Protein AF-A0A9C9JRN4-F1 (afdb_monomer_lite)

Structure (mmCIF, N/CA/C/O backbone):
data_AF-A0A9C9JRN4-F1
#
_entry.id   AF-A0A9C9JRN4-F1
#
loop_
_atom_site.group_PDB
_atom_site.id
_atom_site.type_symbol
_atom_site.label_atom_id
_atom_site.label_alt_id
_atom_site.label_comp_id
_atom_site.label_asym_id
_atom_site.label_entity_id
_atom_site.label_seq_id
_atom_site.pdbx_PDB_ins_code
_atom_site.Cartn_x
_atom_site.Cartn_y
_atom_site.Cartn_z
_atom_site.occupancy
_atom_site.B_iso_or_equiv
_atom_site.auth_seq_id
_atom_site.auth_comp_id
_atom_site.auth_asym_id
_atom_s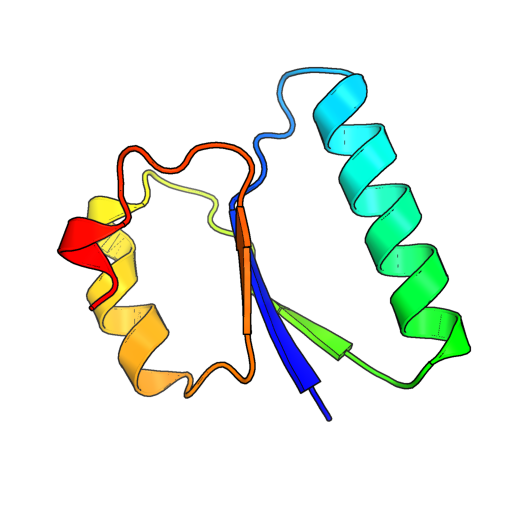ite.auth_atom_id
_atom_site.pdbx_PDB_model_num
ATOM 1 N N . MET A 1 1 ? -14.508 -2.966 4.500 1.00 85.19 1 MET A N 1
ATOM 2 C CA . MET A 1 1 ? -13.742 -2.186 3.503 1.00 85.19 1 MET A CA 1
ATOM 3 C C . MET A 1 1 ? -12.278 -2.550 3.676 1.00 85.19 1 MET A C 1
ATOM 5 O O . MET A 1 1 ? -11.829 -2.520 4.815 1.00 85.19 1 MET A O 1
ATOM 9 N N . LYS A 1 2 ? -11.571 -2.973 2.622 1.00 90.88 2 LYS A N 1
ATOM 10 C CA . LYS A 1 2 ? -10.163 -3.394 2.745 1.00 90.88 2 LYS A CA 1
ATOM 11 C C . LYS A 1 2 ? -9.246 -2.173 2.749 1.00 90.88 2 LYS A C 1
ATOM 13 O O . LYS A 1 2 ? -9.387 -1.313 1.883 1.00 90.88 2 LYS A O 1
ATOM 18 N N . ARG A 1 3 ? -8.335 -2.091 3.713 1.00 91.88 3 ARG A N 1
ATOM 19 C CA . ARG A 1 3 ? -7.328 -1.033 3.852 1.00 91.88 3 ARG A CA 1
ATOM 20 C C . ARG A 1 3 ? -5.995 -1.535 3.328 1.00 91.88 3 ARG A C 1
ATOM 22 O O . ARG A 1 3 ? -5.370 -2.385 3.954 1.00 91.88 3 ARG A O 1
ATOM 29 N N . ILE A 1 4 ? -5.580 -1.034 2.174 1.00 91.88 4 ILE A N 1
ATOM 30 C CA . ILE A 1 4 ? -4.379 -1.499 1.483 1.00 91.88 4 ILE A CA 1
ATOM 31 C C . ILE A 1 4 ? -3.331 -0.392 1.458 1.00 91.88 4 ILE A C 1
ATOM 33 O O . ILE A 1 4 ? -3.608 0.730 1.031 1.00 91.88 4 ILE A O 1
ATOM 37 N N . ILE A 1 5 ? -2.115 -0.712 1.891 1.00 89.50 5 ILE A N 1
ATOM 38 C CA . ILE A 1 5 ? -0.955 0.168 1.735 1.00 89.50 5 ILE A CA 1
ATOM 39 C C . ILE A 1 5 ? -0.361 -0.072 0.342 1.00 89.50 5 ILE A C 1
ATOM 41 O O . ILE A 1 5 ? -0.051 -1.210 -0.011 1.00 89.50 5 ILE A O 1
ATOM 45 N N . LEU A 1 6 ? -0.197 0.992 -0.445 1.00 89.12 6 LEU A N 1
ATOM 46 C CA . LEU A 1 6 ? 0.437 0.971 -1.763 1.00 89.12 6 LEU A CA 1
ATOM 47 C C . LEU A 1 6 ? 1.816 1.628 -1.702 1.00 89.12 6 LEU A C 1
ATOM 49 O O . LEU A 1 6 ? 1.934 2.853 -1.636 1.00 89.12 6 LEU A O 1
ATOM 53 N N . LEU A 1 7 ? 2.853 0.800 -1.789 1.00 85.81 7 LEU A N 1
ATOM 54 C CA . LEU A 1 7 ? 4.261 1.194 -1.806 1.00 85.81 7 LEU A CA 1
ATOM 55 C C . LEU A 1 7 ? 4.841 0.965 -3.206 1.00 85.81 7 LEU A C 1
ATOM 57 O O . LEU A 1 7 ? 5.703 0.115 -3.430 1.00 85.81 7 LEU A O 1
ATOM 61 N N . ILE A 1 8 ? 4.280 1.685 -4.176 1.00 85.31 8 ILE A N 1
ATOM 62 C CA . ILE A 1 8 ? 4.663 1.619 -5.589 1.00 85.31 8 ILE A CA 1
ATOM 63 C C . ILE A 1 8 ? 5.061 3.024 -6.030 1.00 85.31 8 ILE A C 1
ATOM 65 O O . ILE A 1 8 ? 4.268 3.968 -5.931 1.00 85.31 8 ILE A O 1
ATOM 69 N N . GLU A 1 9 ? 6.276 3.171 -6.549 1.00 83.44 9 GLU A N 1
ATOM 70 C CA . GLU A 1 9 ? 6.750 4.439 -7.079 1.00 83.44 9 GLU A CA 1
ATOM 71 C C . GLU A 1 9 ? 6.070 4.785 -8.412 1.00 83.44 9 GLU A C 1
ATOM 73 O O . GLU A 1 9 ? 5.881 3.942 -9.289 1.00 83.44 9 GLU A O 1
ATOM 78 N N . THR A 1 10 ? 5.715 6.060 -8.591 1.00 84.81 10 THR A N 1
ATOM 79 C CA . THR A 1 10 ? 5.010 6.551 -9.791 1.00 84.81 10 THR A CA 1
ATOM 80 C C . THR A 1 10 ? 5.900 7.315 -10.770 1.00 84.81 10 THR A C 1
ATOM 82 O O . THR A 1 10 ? 5.394 7.907 -11.724 1.00 84.81 10 THR A O 1
ATOM 85 N N . SER A 1 11 ? 7.221 7.303 -10.561 1.00 83.81 11 SER A N 1
ATOM 86 C CA . SER A 1 11 ? 8.197 7.980 -11.430 1.00 83.81 11 SER A CA 1
ATOM 87 C C . SER A 1 11 ? 8.299 7.344 -12.820 1.00 83.81 11 SER A C 1
ATOM 89 O O . SER A 1 11 ? 8.611 8.028 -13.791 1.00 83.81 11 SER A O 1
ATOM 91 N N . ARG A 1 12 ? 7.984 6.048 -12.944 1.00 86.31 12 ARG A N 1
ATOM 92 C CA . ARG A 1 12 ? 8.030 5.285 -14.202 1.00 86.31 12 ARG A CA 1
ATOM 93 C C . ARG A 1 12 ? 6.628 4.894 -14.673 1.00 86.31 12 ARG A C 1
ATOM 95 O O . ARG A 1 12 ? 5.740 4.661 -13.854 1.00 86.31 12 ARG A O 1
ATOM 102 N N . GLU A 1 13 ? 6.460 4.753 -15.991 1.00 92.56 13 GLU A N 1
ATOM 103 C CA . GLU A 1 13 ? 5.197 4.330 -16.629 1.00 92.56 13 GLU A CA 1
ATOM 104 C C . GLU A 1 13 ? 4.655 3.036 -16.019 1.00 92.56 13 GLU A C 1
ATOM 106 O O . GLU A 1 13 ? 3.487 2.955 -15.653 1.00 92.56 13 GLU A O 1
ATOM 111 N N . PHE A 1 14 ? 5.539 2.061 -15.807 1.00 90.19 14 PHE A N 1
ATOM 112 C CA . PHE A 1 14 ? 5.194 0.783 -15.197 1.00 90.19 14 PHE A CA 1
ATOM 113 C C . PHE A 1 14 ? 4.445 0.935 -13.864 1.00 90.19 14 PHE A C 1
ATOM 115 O O . PHE A 1 14 ? 3.406 0.313 -13.671 1.00 90.19 14 PHE A O 1
ATOM 122 N N . GLY A 1 15 ? 4.942 1.774 -12.947 1.00 89.88 15 GLY A N 1
ATOM 123 C CA . GLY A 1 15 ? 4.319 1.949 -11.632 1.00 89.88 15 GLY A CA 1
ATOM 124 C C . GLY A 1 15 ? 2.947 2.615 -11.724 1.00 89.88 15 GLY A C 1
ATOM 125 O O . GLY A 1 15 ? 2.017 2.235 -11.013 1.00 89.88 15 GLY A O 1
ATOM 126 N N . ARG A 1 16 ? 2.784 3.555 -12.663 1.00 91.44 16 ARG A N 1
ATOM 127 C CA . ARG A 1 16 ? 1.490 4.195 -12.942 1.00 91.44 16 ARG A CA 1
ATOM 128 C C . ARG A 1 16 ? 0.480 3.196 -13.514 1.00 91.44 16 ARG A C 1
ATOM 130 O O . ARG A 1 16 ? -0.637 3.127 -13.006 1.00 91.44 16 ARG A O 1
ATOM 137 N N . GLN A 1 17 ? 0.881 2.371 -14.482 1.00 95.44 17 GLN A N 1
ATOM 138 C CA . GLN A 1 17 ? 0.024 1.312 -15.034 1.00 95.44 17 GLN A CA 1
ATOM 139 C C . GLN A 1 17 ? -0.344 0.253 -13.985 1.00 95.44 17 GLN A C 1
ATOM 141 O O . GLN A 1 17 ? -1.493 -0.186 -13.932 1.00 95.44 17 GLN A O 1
ATOM 146 N N . LEU A 1 18 ? 0.589 -0.101 -13.096 1.00 93.38 18 LEU A N 1
ATOM 147 C CA . LEU A 1 18 ? 0.330 -1.032 -11.998 1.00 93.38 18 LEU A CA 1
ATOM 148 C C . LEU A 1 18 ? -0.750 -0.492 -11.044 1.00 93.38 18 LEU A C 1
ATOM 150 O O . LEU A 1 18 ? -1.710 -1.199 -10.739 1.00 93.38 18 LEU A O 1
ATOM 154 N N . ILE A 1 19 ? -0.650 0.777 -10.632 1.00 92.19 19 ILE A N 1
ATOM 155 C CA . ILE A 1 19 ? -1.666 1.424 -9.784 1.00 92.19 19 ILE A CA 1
ATOM 156 C C . ILE A 1 19 ? -3.029 1.476 -10.485 1.00 92.19 19 ILE A C 1
ATOM 158 O O . ILE A 1 19 ? -4.048 1.205 -9.850 1.00 92.19 19 ILE A O 1
ATOM 162 N N . ILE A 1 20 ? -3.063 1.776 -11.789 1.00 94.56 20 ILE A N 1
ATOM 163 C CA . ILE A 1 20 ? -4.306 1.764 -12.577 1.00 94.56 20 ILE A CA 1
ATOM 164 C C . ILE A 1 20 ? -4.943 0.368 -12.560 1.00 94.56 20 ILE A C 1
ATOM 166 O O . ILE A 1 20 ? -6.149 0.251 -12.341 1.00 94.56 20 ILE A O 1
ATOM 170 N N . GLY A 1 21 ? -4.151 -0.689 -12.753 1.00 95.19 21 GLY A N 1
ATOM 171 C CA . GLY A 1 21 ? -4.624 -2.073 -12.681 1.00 95.19 21 GLY A CA 1
ATOM 172 C C . GLY A 1 21 ? -5.210 -2.423 -11.311 1.00 95.19 21 GLY A C 1
ATOM 173 O O . GLY A 1 21 ? -6.320 -2.950 -11.236 1.00 95.19 21 GLY A O 1
ATOM 174 N N . ILE A 1 22 ? -4.520 -2.051 -10.229 1.00 94.12 22 ILE A N 1
ATOM 175 C CA . ILE A 1 22 ? -4.987 -2.276 -8.851 1.00 94.12 22 ILE A CA 1
ATOM 176 C C . ILE A 1 22 ? -6.304 -1.535 -8.588 1.00 94.12 22 ILE A C 1
ATOM 178 O O . ILE A 1 22 ? -7.233 -2.114 -8.027 1.00 94.12 22 ILE A O 1
ATOM 182 N N . ALA A 1 23 ? -6.416 -0.278 -9.022 1.00 92.69 23 ALA A N 1
ATOM 183 C CA . ALA A 1 23 ? -7.637 0.510 -8.864 1.00 92.69 23 ALA A CA 1
ATOM 184 C C . ALA A 1 23 ? -8.818 -0.066 -9.668 1.00 92.69 23 ALA A C 1
ATOM 186 O O . ALA A 1 23 ? -9.959 -0.049 -9.205 1.00 92.69 23 ALA A O 1
ATOM 187 N N . ARG A 1 24 ? -8.559 -0.606 -10.867 1.00 95.12 24 ARG A N 1
ATOM 188 C CA . ARG A 1 24 ? -9.577 -1.316 -11.659 1.00 95.12 24 ARG A CA 1
ATOM 189 C C . ARG A 1 24 ? -10.040 -2.584 -10.948 1.00 95.12 24 ARG A C 1
ATOM 191 O O . ARG A 1 24 ? -11.243 -2.805 -10.847 1.00 95.12 24 ARG A O 1
ATOM 198 N N . TYR A 1 25 ? -9.104 -3.376 -10.427 1.00 94.81 25 TYR A N 1
ATOM 199 C CA . TYR A 1 25 ? -9.417 -4.596 -9.686 1.00 94.81 25 TYR A CA 1
ATOM 200 C C . TYR A 1 25 ? -10.235 -4.299 -8.425 1.00 94.81 25 TYR A C 1
ATOM 202 O O . TYR A 1 25 ? -11.283 -4.908 -8.215 1.00 94.81 25 TYR A O 1
ATOM 210 N N . SER A 1 26 ? -9.820 -3.323 -7.610 1.00 94.06 26 SER A N 1
ATOM 211 C CA . SER A 1 26 ? -10.565 -2.979 -6.395 1.00 94.06 26 SER A CA 1
ATOM 212 C C . SER A 1 26 ? -11.990 -2.541 -6.715 1.00 94.06 26 SER A C 1
ATOM 214 O O . SER A 1 26 ? -12.930 -3.009 -6.085 1.00 94.06 26 SER A O 1
ATOM 216 N N . ARG A 1 27 ? -12.196 -1.745 -7.769 1.00 91.12 27 ARG A N 1
ATOM 217 C CA . ARG A 1 27 ? -13.542 -1.330 -8.181 1.00 91.12 27 ARG A CA 1
ATOM 218 C C . ARG A 1 27 ? -14.473 -2.509 -8.500 1.00 91.12 27 ARG A C 1
ATOM 220 O O . AR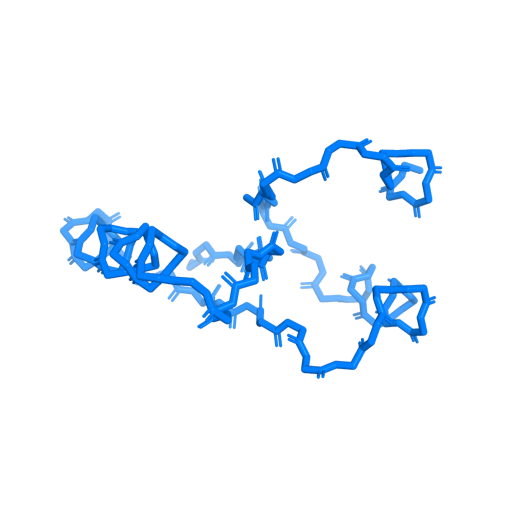G A 1 27 ? -15.672 -2.387 -8.266 1.00 91.12 27 ARG A O 1
ATOM 227 N N . LEU A 1 28 ? -13.942 -3.626 -9.003 1.00 93.56 28 LEU A N 1
ATOM 228 C CA . LEU A 1 28 ? -14.713 -4.836 -9.320 1.00 93.56 28 LEU A CA 1
ATOM 229 C C . LEU A 1 28 ? -14.943 -5.744 -8.103 1.00 93.56 28 LEU A C 1
ATOM 231 O O . LEU A 1 28 ? -15.971 -6.409 -8.026 1.00 93.56 28 LEU A O 1
ATOM 235 N N . HIS A 1 29 ? -14.009 -5.763 -7.149 1.00 89.75 29 HIS A N 1
ATOM 236 C CA . HIS A 1 29 ? -14.015 -6.691 -6.008 1.00 89.75 29 HIS A CA 1
ATOM 237 C C . HIS A 1 29 ? -14.360 -6.032 -4.658 1.00 89.75 29 HIS A C 1
ATOM 239 O O . HIS A 1 29 ? -14.193 -6.639 -3.598 1.00 89.75 29 HIS A O 1
ATOM 245 N N . GLY A 1 30 ? -14.875 -4.802 -4.687 1.00 81.69 30 GLY A N 1
ATOM 246 C CA . GLY A 1 30 ? -15.417 -4.084 -3.533 1.00 81.69 30 GLY A CA 1
ATOM 247 C C . GLY A 1 30 ? -14.575 -2.876 -3.111 1.00 81.69 30 GLY A C 1
ATOM 248 O O . GLY A 1 30 ? -13.397 -2.781 -3.437 1.00 81.69 30 GLY A O 1
ATOM 249 N N . PRO A 1 31 ? -15.147 -1.923 -2.358 1.00 84.50 31 PRO A N 1
ATOM 250 C CA . PRO A 1 31 ? -14.462 -0.675 -2.049 1.00 84.50 31 PRO A CA 1
ATOM 251 C C . PRO A 1 31 ? -13.206 -0.935 -1.207 1.00 84.50 31 PRO A C 1
ATOM 253 O O . PRO A 1 31 ? -13.271 -1.478 -0.095 1.00 84.50 31 PRO A O 1
ATOM 256 N N . TRP A 1 32 ? -12.053 -0.563 -1.760 1.00 93.50 32 TRP A N 1
ATOM 257 C CA . TRP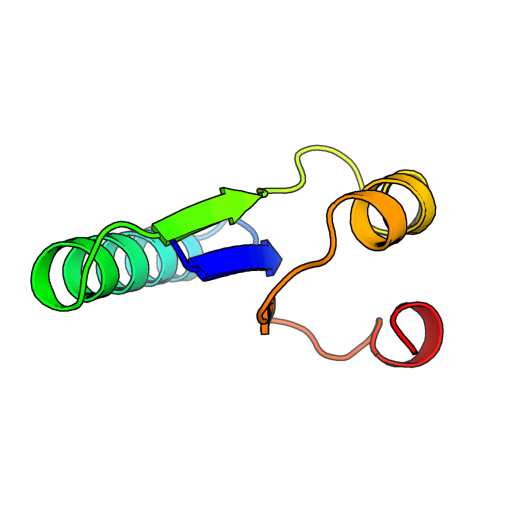 A 1 32 ? -10.770 -0.573 -1.065 1.00 93.50 32 TRP A CA 1
ATOM 258 C C . TRP A 1 32 ? -10.375 0.864 -0.743 1.00 93.50 32 TRP A C 1
ATOM 260 O O . TRP A 1 32 ? -10.542 1.764 -1.566 1.00 93.50 32 TRP A O 1
ATOM 270 N N . SER A 1 33 ? -9.838 1.063 0.454 1.00 91.44 33 SER A N 1
ATOM 271 C CA . SER A 1 33 ? -9.180 2.300 0.858 1.00 91.44 33 SER A CA 1
ATOM 272 C C . SER A 1 33 ? -7.687 2.131 0.672 1.00 91.44 33 SER A C 1
ATOM 274 O O . SER A 1 33 ? -7.107 1.171 1.181 1.00 91.44 33 SER A O 1
ATOM 276 N N . PHE A 1 34 ? -7.065 3.073 -0.024 1.00 90.25 34 PHE A N 1
ATOM 277 C CA . PHE A 1 34 ? -5.634 3.044 -0.280 1.00 90.25 34 PHE A CA 1
ATOM 278 C C . PHE A 1 34 ? -4.909 4.077 0.571 1.00 90.25 34 PHE A C 1
ATOM 280 O O . PHE A 1 34 ? -5.305 5.241 0.609 1.00 90.25 34 PHE A O 1
ATOM 287 N N . TYR A 1 35 ? -3.817 3.655 1.198 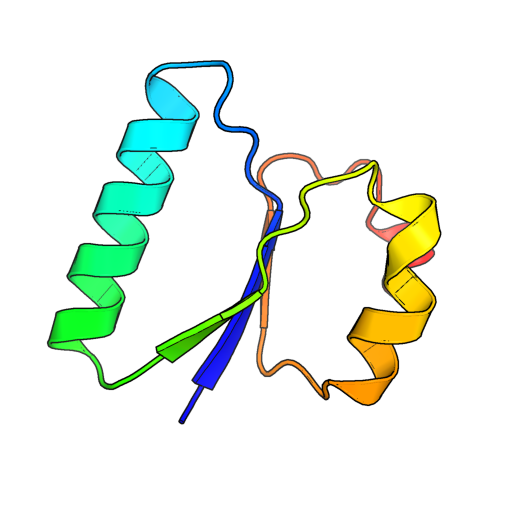1.00 87.38 35 TYR A N 1
ATOM 288 C CA . TYR A 1 35 ? -2.796 4.560 1.705 1.00 87.38 35 TYR A CA 1
ATOM 289 C C . TYR A 1 35 ? -1.636 4.569 0.714 1.00 87.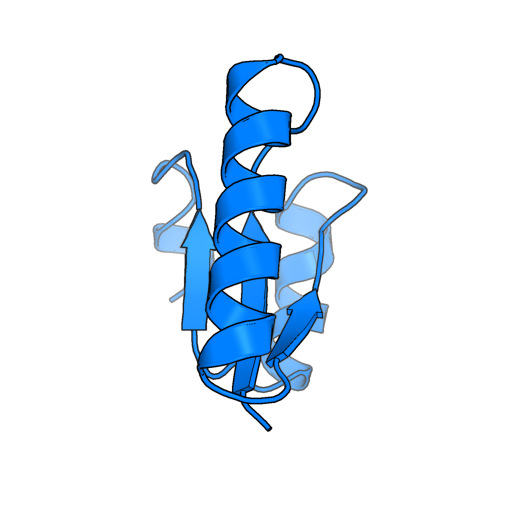38 35 TYR A C 1
ATOM 291 O O . TYR A 1 35 ? -1.068 3.515 0.428 1.00 87.38 35 TYR A O 1
ATOM 299 N N . LYS A 1 36 ? -1.292 5.741 0.179 1.00 80.62 36 LYS A N 1
ATOM 300 C CA . LYS A 1 36 ? -0.121 5.924 -0.682 1.00 80.62 36 LYS A CA 1
ATOM 301 C C . LYS A 1 36 ? 0.851 6.852 0.024 1.00 80.62 36 LYS A C 1
ATOM 303 O O . LYS A 1 36 ? 0.481 7.971 0.375 1.00 80.62 36 LYS A O 1
ATOM 308 N N . GLU A 1 37 ? 2.085 6.398 0.170 1.00 72.00 37 GLU A N 1
ATOM 309 C CA . GLU A 1 37 ? 3.143 7.222 0.734 1.00 72.00 37 GLU A CA 1
ATOM 310 C C . GLU A 1 37 ? 3.594 8.298 -0.266 1.00 72.00 37 GLU A C 1
ATOM 312 O O . GLU A 1 37 ? 3.769 8.013 -1.456 1.00 72.00 37 GLU A O 1
ATOM 317 N N . GLN A 1 38 ? 3.777 9.533 0.205 1.00 64.00 38 GLN A N 1
ATOM 318 C CA . GLN A 1 38 ? 4.292 10.641 -0.614 1.00 64.00 38 GLN A CA 1
ATOM 319 C C . GLN A 1 38 ? 5.741 11.003 -0.250 1.00 64.00 38 GLN A C 1
ATOM 321 O O . GLN A 1 38 ? 6.420 11.631 -1.062 1.00 64.00 38 GLN A O 1
ATOM 326 N N . ILE A 1 39 ? 6.233 10.600 0.929 1.00 56.94 39 ILE A N 1
ATOM 327 C CA . ILE A 1 39 ? 7.564 10.943 1.453 1.00 56.94 39 ILE A CA 1
ATOM 328 C C . ILE A 1 39 ? 8.190 9.679 2.066 1.00 56.94 39 ILE A C 1
ATOM 330 O O . ILE A 1 39 ? 7.506 8.930 2.738 1.00 56.94 39 ILE A O 1
ATOM 334 N N . GLY A 1 40 ? 9.474 9.416 1.797 1.00 59.75 40 GLY A N 1
ATOM 335 C CA . GLY A 1 40 ? 10.168 8.133 2.033 1.00 59.75 40 GLY A CA 1
ATOM 336 C C . GLY A 1 40 ? 9.691 7.257 3.209 1.00 59.75 40 GLY A C 1
ATOM 337 O O . GLY A 1 40 ? 9.510 7.728 4.326 1.00 59.75 40 GLY A O 1
ATOM 338 N N . LEU A 1 41 ? 9.573 5.946 2.952 1.00 61.81 41 LEU A N 1
ATOM 339 C CA . LEU A 1 41 ? 8.836 4.975 3.775 1.00 61.81 41 LEU A CA 1
ATOM 340 C C . LEU A 1 41 ? 9.149 5.014 5.280 1.00 61.81 41 LEU A C 1
ATOM 342 O O . LEU A 1 41 ? 8.233 4.917 6.093 1.00 61.81 41 LEU A O 1
ATOM 346 N N . LYS A 1 42 ? 10.418 5.219 5.649 1.00 61.78 42 LYS A N 1
ATOM 347 C CA . LYS A 1 42 ? 10.906 5.182 7.038 1.00 61.78 42 LYS A CA 1
ATOM 348 C C . LYS A 1 42 ? 10.172 6.129 7.992 1.00 61.78 42 LYS A C 1
ATOM 350 O O . LYS A 1 42 ? 9.999 5.798 9.160 1.00 61.78 42 LYS A O 1
ATOM 355 N N . SER A 1 43 ? 9.730 7.299 7.526 1.00 61.59 43 SER A N 1
ATOM 356 C CA . SER A 1 43 ? 9.082 8.299 8.391 1.00 61.59 43 SER A CA 1
ATOM 357 C C . SER A 1 43 ? 7.594 8.025 8.647 1.00 61.59 43 SER A C 1
ATOM 359 O O . SER A 1 43 ? 7.011 8.612 9.563 1.00 61.59 43 SER A O 1
ATOM 361 N N . SER A 1 44 ? 6.980 7.122 7.881 1.00 64.88 44 SER A N 1
ATOM 362 C CA . SER A 1 44 ? 5.531 6.896 7.899 1.00 64.88 44 SER A CA 1
ATOM 363 C C . SER A 1 44 ? 5.105 5.535 8.444 1.00 64.88 44 SER A C 1
ATOM 365 O O . SER A 1 44 ? 3.927 5.361 8.763 1.00 64.88 44 SER A O 1
ATOM 367 N N . ILE A 1 45 ? 6.039 4.599 8.646 1.00 65.25 45 ILE A N 1
ATOM 368 C CA . ILE A 1 45 ? 5.777 3.291 9.277 1.00 65.25 45 ILE A CA 1
ATOM 369 C C . ILE A 1 45 ? 5.006 3.421 10.609 1.00 65.25 45 ILE A C 1
ATOM 371 O O . ILE A 1 45 ? 3.993 2.735 10.759 1.00 65.25 45 ILE A O 1
ATOM 375 N N . PRO A 1 46 ? 5.345 4.349 11.533 1.00 62.16 46 PRO A N 1
ATOM 376 C CA . PRO A 1 46 ? 4.593 4.505 12.784 1.00 62.16 46 PRO A CA 1
ATOM 377 C C . PRO A 1 46 ? 3.144 4.985 12.590 1.00 62.16 46 PRO A C 1
ATOM 379 O O . PRO A 1 46 ? 2.284 4.750 13.435 1.00 62.16 46 PRO A O 1
ATOM 382 N N . LYS A 1 47 ? 2.844 5.678 11.483 1.00 66.56 47 LYS A N 1
ATOM 383 C CA . LYS A 1 47 ? 1.470 6.096 11.143 1.00 66.56 47 LYS A CA 1
ATOM 384 C C . LYS A 1 47 ? 0.679 4.949 10.510 1.00 66.56 47 LYS A C 1
ATOM 386 O O . LYS A 1 47 ? -0.542 4.888 10.655 1.00 66.56 47 LYS A O 1
ATOM 391 N N . LEU A 1 48 ? 1.374 4.037 9.832 1.00 68.19 48 LEU A N 1
ATOM 392 C CA . LEU A 1 48 ? 0.799 2.879 9.153 1.00 68.19 48 LEU A CA 1
ATOM 393 C C . LEU A 1 48 ? 0.347 1.792 10.135 1.00 68.19 48 LEU A C 1
ATOM 395 O O . LEU A 1 48 ? -0.716 1.205 9.929 1.00 68.19 48 LEU A O 1
ATOM 399 N N . THR A 1 49 ? 1.070 1.580 11.238 1.00 66.50 49 THR A N 1
ATOM 400 C CA . THR A 1 49 ? 0.674 0.644 12.309 1.00 66.50 49 THR A CA 1
ATOM 401 C C . THR A 1 49 ? -0.665 1.021 12.951 1.00 66.50 49 THR A C 1
ATOM 403 O O . THR A 1 49 ? -1.529 0.159 13.126 1.00 66.50 49 THR A O 1
ATOM 406 N N . ASN A 1 50 ? -0.920 2.309 13.207 1.00 76.94 50 ASN A N 1
ATOM 407 C CA . ASN A 1 50 ? -2.207 2.762 13.756 1.00 76.94 50 ASN A CA 1
ATOM 408 C C . ASN A 1 50 ? -3.378 2.627 12.770 1.00 76.94 50 ASN A C 1
ATOM 410 O O . ASN A 1 50 ? -4.531 2.498 13.190 1.00 76.94 50 ASN A O 1
ATOM 414 N N . TRP A 1 51 ? -3.108 2.629 11.464 1.00 82.75 51 TRP A N 1
ATOM 415 C CA . TRP A 1 51 ? -4.144 2.525 10.438 1.00 82.75 51 TRP A CA 1
ATOM 416 C C . TRP A 1 51 ? -4.743 1.109 10.316 1.00 82.75 51 TRP A C 1
ATOM 418 O O . TRP A 1 51 ? -5.827 0.961 9.743 1.00 82.75 51 TRP A O 1
ATOM 428 N N . LYS A 1 52 ? -4.101 0.089 10.916 1.00 85.88 52 LYS A N 1
ATOM 429 C CA . LYS A 1 52 ? -4.495 -1.338 10.906 1.00 85.88 52 LYS A CA 1
ATOM 430 C C . LYS A 1 52 ? -4.769 -1.866 9.484 1.00 85.88 52 LYS A C 1
ATOM 432 O O . LYS A 1 52 ? -5.909 -2.227 9.181 1.00 85.88 52 LYS A O 1
ATOM 437 N N . PRO A 1 53 ? -3.769 -1.865 8.590 1.00 88.50 53 PRO A N 1
ATOM 438 C CA . PRO A 1 53 ? -3.947 -2.307 7.209 1.00 88.50 53 PRO A CA 1
ATOM 439 C C . PRO A 1 53 ? -4.374 -3.78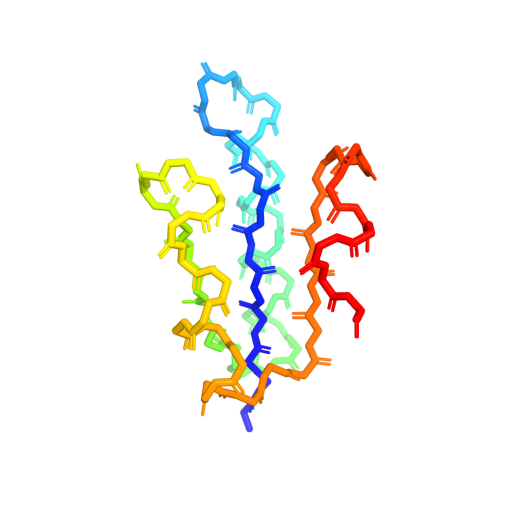1 7.123 1.00 88.50 53 PRO A C 1
ATOM 441 O O . PRO A 1 53 ? -3.939 -4.614 7.912 1.00 88.50 53 PRO A O 1
ATOM 444 N N . ASP A 1 54 ? -5.200 -4.104 6.127 1.00 91.12 54 ASP A N 1
ATOM 445 C CA . ASP A 1 54 ? -5.547 -5.477 5.741 1.00 91.12 54 ASP A CA 1
ATOM 446 C C . ASP A 1 54 ? -4.480 -6.110 4.828 1.00 91.12 54 ASP A C 1
ATOM 448 O O . ASP A 1 54 ? -4.468 -7.326 4.646 1.00 91.12 54 ASP A O 1
ATOM 452 N N . GLY A 1 55 ? -3.615 -5.296 4.212 1.00 89.12 55 GLY A N 1
ATOM 453 C CA . GLY A 1 55 ? -2.552 -5.775 3.333 1.00 89.12 55 GLY A CA 1
ATOM 454 C C . GLY A 1 55 ? -1.644 -4.670 2.797 1.00 89.12 55 GLY A C 1
ATOM 455 O O . GLY A 1 55 ? -1.960 -3.480 2.872 1.00 89.12 55 GLY A O 1
ATOM 456 N N . ILE A 1 56 ? -0.510 -5.088 2.232 1.00 87.94 56 ILE A N 1
ATOM 457 C CA . ILE A 1 56 ? 0.502 -4.215 1.630 1.00 87.94 56 ILE A CA 1
ATOM 458 C C . ILE A 1 56 ? 0.809 -4.728 0.224 1.00 87.94 56 ILE A C 1
ATOM 460 O O . ILE A 1 56 ? 1.060 -5.918 0.038 1.00 87.94 56 ILE A O 1
ATOM 464 N N . ILE A 1 57 ? 0.810 -3.830 -0.759 1.00 89.06 57 ILE A N 1
ATOM 465 C CA . ILE A 1 57 ? 1.310 -4.092 -2.110 1.00 89.06 57 ILE A CA 1
ATOM 466 C C . ILE A 1 57 ? 2.529 -3.196 -2.312 1.00 89.06 57 ILE A C 1
ATOM 468 O O . ILE A 1 57 ? 2.413 -1.970 -2.270 1.00 89.06 57 ILE A O 1
ATOM 472 N N . MET A 1 58 ? 3.694 -3.802 -2.528 1.00 85.94 58 MET A N 1
ATOM 473 C CA . MET A 1 58 ? 4.963 -3.095 -2.704 1.00 85.94 58 MET A CA 1
ATOM 474 C C . MET A 1 58 ? 5.712 -3.607 -3.931 1.00 85.94 58 MET A C 1
ATOM 476 O O . MET A 1 58 ? 5.595 -4.783 -4.278 1.00 85.94 58 MET A O 1
ATOM 480 N N . ARG A 1 59 ? 6.481 -2.728 -4.582 1.00 78.81 59 ARG A N 1
ATOM 481 C CA . ARG A 1 59 ? 7.359 -3.121 -5.695 1.00 78.81 59 ARG A CA 1
ATOM 482 C C . ARG A 1 59 ? 8.707 -3.660 -5.220 1.00 78.81 59 ARG A C 1
ATOM 484 O O . ARG A 1 59 ? 9.261 -4.536 -5.872 1.00 78.81 59 ARG A O 1
ATOM 491 N N . ASP A 1 60 ? 9.222 -3.126 -4.117 1.00 71.44 60 ASP A N 1
ATOM 492 C CA . ASP A 1 60 ? 10.566 -3.417 -3.630 1.00 71.44 60 ASP A CA 1
ATOM 493 C C . ASP A 1 60 ? 10.518 -3.962 -2.198 1.00 71.44 60 ASP A C 1
ATOM 495 O O . ASP A 1 60 ? 9.898 -3.364 -1.318 1.00 71.44 60 ASP A O 1
ATOM 499 N N . SER A 1 61 ? 11.147 -5.118 -1.984 1.00 60.62 61 SER A N 1
ATOM 500 C CA . SER A 1 61 ? 11.154 -5.853 -0.717 1.00 60.62 61 SER A CA 1
ATOM 501 C C . SER A 1 61 ? 12.274 -5.434 0.232 1.00 60.62 61 SER A C 1
ATOM 503 O O . SER A 1 61 ? 12.360 -5.991 1.327 1.00 60.62 61 SER A O 1
ATOM 505 N N . LEU A 1 62 ? 13.121 -4.471 -0.151 1.00 59.97 62 LEU A N 1
ATOM 506 C CA . LEU A 1 62 ? 14.247 -3.993 0.666 1.00 59.97 62 LEU A CA 1
ATOM 507 C C . LEU A 1 62 ? 13.841 -3.428 2.039 1.00 59.97 62 LEU A C 1
ATOM 509 O O . LEU A 1 62 ? 14.705 -3.165 2.866 1.00 59.97 62 LEU A O 1
ATOM 513 N N . ILE A 1 63 ? 12.543 -3.249 2.294 1.00 62.06 63 ILE A N 1
ATOM 514 C CA . ILE A 1 63 ? 12.014 -2.615 3.508 1.00 62.06 63 ILE A CA 1
ATOM 515 C C . ILE A 1 63 ? 11.155 -3.583 4.336 1.00 62.06 63 ILE A C 1
ATOM 517 O O . ILE A 1 63 ? 10.404 -3.185 5.223 1.00 62.06 63 ILE A O 1
ATOM 521 N N . LYS A 1 64 ? 11.260 -4.887 4.053 1.00 61.56 64 LYS A N 1
ATOM 522 C CA . LYS A 1 64 ? 10.489 -5.933 4.735 1.00 61.56 64 LYS A CA 1
ATOM 523 C C . LYS A 1 64 ? 10.770 -5.994 6.242 1.00 61.56 64 LYS A C 1
ATOM 525 O O . LYS A 1 64 ? 9.845 -6.256 6.997 1.00 61.56 64 LYS A O 1
ATOM 530 N N . GLU A 1 65 ? 12.007 -5.731 6.666 1.00 62.28 65 GLU A N 1
ATOM 531 C CA . GLU A 1 65 ? 12.422 -5.780 8.079 1.00 62.28 65 GLU A CA 1
ATOM 532 C C . GLU A 1 65 ? 11.859 -4.631 8.924 1.00 62.28 65 GLU A C 1
ATOM 534 O O . GLU A 1 65 ? 11.714 -4.786 10.127 1.00 62.28 65 GLU A O 1
ATOM 539 N N . GLU A 1 66 ? 11.505 -3.495 8.316 1.00 61.16 66 GLU A N 1
ATOM 540 C CA . GLU A 1 66 ? 10.951 -2.344 9.047 1.00 61.16 66 GLU A CA 1
ATOM 541 C C . GLU A 1 66 ? 9.413 -2.407 9.169 1.00 61.16 66 GLU A C 1
ATOM 543 O O . GLU A 1 66 ? 8.809 -1.584 9.853 1.00 61.16 66 GLU A O 1
ATOM 548 N N . LEU A 1 67 ? 8.767 -3.358 8.483 1.00 60.66 67 LEU A N 1
ATOM 549 C CA . LEU A 1 67 ? 7.306 -3.512 8.412 1.00 60.66 67 LEU A CA 1
ATOM 550 C C . LEU A 1 67 ? 6.749 -4.627 9.318 1.00 60.66 67 LEU A C 1
ATOM 552 O O . LEU A 1 67 ? 5.525 -4.741 9.423 1.00 60.66 67 LEU A O 1
ATOM 556 N N . ILE A 1 68 ? 7.620 -5.454 9.910 1.00 59.72 68 ILE A N 1
ATOM 557 C CA . ILE A 1 68 ? 7.299 -6.578 10.812 1.00 59.72 68 ILE A CA 1
ATOM 558 C C . ILE A 1 68 ? 7.669 -6.174 12.237 1.00 59.72 68 ILE A C 1
ATOM 560 O O . ILE A 1 68 ? 6.848 -6.442 13.140 1.00 59.72 68 ILE A O 1
#

pLDDT: mean 80.65, std 12.8, range [56.94, 95.44]

Secondary structure (DSSP, 8-state):
-EEEEEE---SSHHHHHHHHHHHHHHHHH--EEEEE-SS-GGGTHHHHHHH--SEEEES--TTGGG--

Foldseek 3Di:
DAEEEEAFDPPDPVSVVVVVVVVVVCVVVDDYHYDYDPDDPLVCLVVVVVVPGPYYDHDDCPCVVVND

Radius of gyration: 12.14 Å; chains: 1; bounding box: 30×18×30 Å

Sequence (68 aa):
MKRIILLIETSREFGRQLIIGIARYSRLHGPWSFYKEQIGLKSSIPKLTNWKPDGIIMRDSLIKEELI